Protein AF-B4IHZ5-F1 (afdb_monomer_lite)

Sequence (111 aa):
MGPPKRFKTAKGIMILEELARTHPDGRRDYIYYLAFGNARIKEYTSGLKYCRAFLDIESNDQVRSLEEYIKKEIDKEVAKGMVVAGGAALVLGGILGLGIAMARNKQKREK

Foldseek 3Di:
DDDDPLVVLVVVLVVLVVCCVPPVVCVLVSLVSNLVSCVVSLVLVSNLVSLVVNVVVDPDVVSVVSNVVSVVVVVVVVVVVVVVVVVVCCVVCVVVVVVVVVVVVVVVVVD

Radius of gyration: 24.89 Å; chains: 1; bounding box: 72×31×58 Å

Structure (mmCIF, N/CA/C/O backbone):
data_AF-B4IHZ5-F1
#
_entry.id   AF-B4IHZ5-F1
#
loop_
_atom_site.group_PDB
_atom_site.id
_atom_site.type_symbol
_atom_site.label_atom_id
_atom_site.label_alt_id
_atom_site.label_comp_id
_atom_site.label_asym_id
_atom_site.label_entity_id
_atom_site.label_seq_id
_atom_site.pdbx_PDB_ins_code
_atom_site.Cartn_x
_atom_site.Cartn_y
_atom_site.Cartn_z
_atom_site.occupancy
_atom_site.B_iso_or_equiv
_atom_site.auth_seq_id
_atom_site.auth_comp_id
_atom_site.auth_asym_id
_atom_site.auth_atom_id
_atom_site.pdbx_PDB_model_num
ATOM 1 N N . MET A 1 1 ? 23.512 7.636 16.530 1.00 47.59 1 MET A N 1
ATOM 2 C CA . MET A 1 1 ? 22.047 7.466 16.398 1.00 47.59 1 MET A CA 1
ATOM 3 C C . MET A 1 1 ? 21.713 7.397 14.911 1.00 47.59 1 MET A C 1
ATOM 5 O O . MET A 1 1 ? 21.824 8.406 14.231 1.00 47.59 1 MET A O 1
ATOM 9 N N . GLY A 1 2 ? 21.462 6.204 14.364 1.00 54.06 2 GLY A N 1
ATOM 10 C CA . GLY A 1 2 ? 21.147 6.054 12.936 1.00 54.06 2 GLY A CA 1
ATOM 11 C C . GLY A 1 2 ? 19.750 6.597 12.603 1.00 54.06 2 GLY A C 1
ATOM 12 O O . GLY A 1 2 ? 18.908 6.673 13.499 1.00 54.06 2 GLY A O 1
ATOM 13 N N . PRO A 1 3 ? 19.476 6.967 11.339 1.00 51.00 3 PRO A N 1
ATOM 14 C CA . PRO A 1 3 ? 18.170 7.489 10.955 1.00 51.00 3 PRO A CA 1
ATOM 15 C C . PRO A 1 3 ? 17.070 6.437 11.192 1.00 51.00 3 PRO A C 1
ATOM 17 O O . PRO A 1 3 ? 17.318 5.239 10.998 1.00 51.00 3 PRO A O 1
ATOM 20 N N . PRO A 1 4 ? 15.854 6.855 11.589 1.00 53.69 4 PRO A N 1
ATOM 21 C CA . PRO A 1 4 ? 14.754 5.938 11.867 1.00 53.69 4 PRO A CA 1
ATOM 22 C C . PRO A 1 4 ? 14.446 5.074 10.638 1.00 53.69 4 PRO A C 1
ATOM 24 O O . PRO A 1 4 ? 14.492 5.553 9.506 1.00 53.69 4 PRO A O 1
ATOM 27 N N . LYS A 1 5 ? 14.115 3.790 10.844 1.00 57.75 5 LYS A N 1
ATOM 28 C CA . LYS A 1 5 ? 13.928 2.799 9.760 1.00 57.75 5 LYS A CA 1
ATOM 29 C C . LYS A 1 5 ? 12.978 3.279 8.644 1.00 57.75 5 LYS A C 1
ATOM 31 O O . LYS A 1 5 ? 13.239 2.990 7.482 1.00 57.75 5 LYS A O 1
ATOM 36 N N . ARG A 1 6 ? 11.948 4.074 8.974 1.00 58.53 6 ARG A N 1
ATOM 37 C CA . ARG A 1 6 ? 11.010 4.683 8.004 1.00 58.53 6 ARG A CA 1
ATOM 38 C C . ARG A 1 6 ? 11.677 5.678 7.042 1.00 58.53 6 ARG A C 1
ATOM 40 O O . ARG A 1 6 ? 11.296 5.744 5.880 1.00 58.53 6 ARG A O 1
ATOM 47 N N . PHE A 1 7 ? 12.708 6.394 7.490 1.00 58.47 7 PHE A N 1
ATOM 48 C CA . PHE A 1 7 ? 13.408 7.410 6.697 1.00 58.47 7 PHE A CA 1
ATOM 49 C C . PHE A 1 7 ? 14.222 6.800 5.547 1.00 58.47 7 PHE A C 1
ATOM 51 O O . PHE A 1 7 ? 14.310 7.382 4.469 1.00 58.47 7 PHE A O 1
ATOM 58 N N . LYS A 1 8 ? 14.783 5.597 5.744 1.00 62.59 8 LYS A N 1
ATOM 59 C CA . LYS A 1 8 ? 15.481 4.862 4.674 1.00 62.59 8 LYS A CA 1
ATOM 60 C C . LYS A 1 8 ? 14.506 4.371 3.603 1.00 62.59 8 LYS A C 1
ATOM 62 O O . LYS A 1 8 ? 14.809 4.461 2.419 1.00 62.59 8 LYS A O 1
ATOM 67 N N . THR A 1 9 ? 13.330 3.894 4.011 1.00 69.12 9 THR A N 1
ATOM 68 C CA . THR A 1 9 ? 12.313 3.390 3.079 1.00 69.12 9 THR A CA 1
ATOM 69 C C . THR A 1 9 ? 11.675 4.514 2.264 1.00 69.12 9 THR A C 1
ATOM 71 O O . THR A 1 9 ? 11.513 4.351 1.062 1.00 69.12 9 THR A O 1
ATOM 74 N N . ALA A 1 10 ? 11.413 5.677 2.868 1.00 77.25 10 ALA A N 1
ATOM 75 C CA . ALA A 1 10 ? 10.886 6.841 2.151 1.00 77.25 10 ALA A CA 1
ATOM 76 C C . ALA A 1 10 ? 11.847 7.352 1.061 1.00 77.25 10 ALA A C 1
ATOM 78 O O . ALA A 1 10 ? 11.432 7.562 -0.075 1.00 77.25 10 ALA A O 1
ATOM 79 N N . LYS A 1 11 ? 13.149 7.468 1.368 1.00 82.19 11 LYS A N 1
ATOM 80 C CA . LYS A 1 11 ? 14.163 7.821 0.358 1.00 82.19 11 LYS A CA 1
ATOM 81 C C . LYS A 1 11 ? 14.239 6.798 -0.777 1.00 82.19 11 LYS A C 1
ATOM 83 O O . LYS A 1 11 ? 14.353 7.188 -1.932 1.00 82.19 11 LYS A O 1
ATOM 88 N N . GLY A 1 12 ? 14.149 5.506 -0.456 1.00 83.06 12 GLY A N 1
ATOM 89 C CA . GLY A 1 12 ? 14.119 4.444 -1.465 1.00 83.06 12 GLY A CA 1
ATOM 90 C C . GLY A 1 12 ? 12.915 4.550 -2.403 1.00 83.06 12 GLY A C 1
ATOM 91 O O . GLY A 1 12 ? 13.077 4.401 -3.608 1.00 83.06 12 GLY A O 1
ATOM 92 N N . ILE A 1 13 ? 11.731 4.873 -1.870 1.00 87.12 13 ILE A N 1
ATOM 93 C CA . ILE A 1 13 ? 10.519 5.099 -2.672 1.00 87.12 13 ILE A CA 1
ATOM 94 C C . ILE A 1 13 ? 10.718 6.280 -3.627 1.00 87.12 13 ILE A C 1
ATOM 96 O O . ILE A 1 13 ? 10.448 6.132 -4.812 1.00 87.12 13 ILE A O 1
ATOM 100 N N . MET A 1 14 ? 11.258 7.408 -3.155 1.00 87.88 14 MET A N 1
ATOM 101 C CA . MET A 1 14 ? 11.513 8.573 -4.018 1.00 87.88 14 MET A CA 1
ATOM 102 C C . MET A 1 14 ? 12.450 8.244 -5.188 1.00 87.88 14 MET A C 1
ATOM 104 O O . MET A 1 14 ? 12.159 8.601 -6.325 1.00 87.88 14 MET A O 1
ATOM 108 N N . ILE A 1 15 ? 13.545 7.527 -4.920 1.00 89.62 15 ILE A N 1
ATOM 109 C CA . ILE A 1 15 ? 14.500 7.114 -5.959 1.00 89.62 15 ILE A CA 1
ATOM 110 C C . ILE A 1 15 ? 13.825 6.170 -6.964 1.00 89.62 15 ILE A C 1
ATOM 112 O O . ILE A 1 15 ? 14.004 6.319 -8.168 1.00 89.62 15 ILE A O 1
ATOM 116 N N . LEU A 1 16 ? 13.016 5.217 -6.492 1.00 88.00 16 LEU A N 1
ATOM 117 C CA . LEU A 1 16 ? 12.280 4.305 -7.371 1.00 88.00 16 LEU A CA 1
ATOM 118 C C . LEU A 1 16 ? 11.251 5.034 -8.245 1.00 88.00 16 LEU A C 1
ATOM 120 O O . LEU A 1 16 ? 11.079 4.672 -9.406 1.00 88.00 16 LEU A O 1
ATOM 124 N N . GLU A 1 17 ? 10.584 6.066 -7.723 1.00 88.81 17 GLU A N 1
ATOM 125 C CA . GLU A 1 17 ? 9.666 6.891 -8.516 1.00 88.81 17 GLU A CA 1
ATOM 126 C C . GLU A 1 17 ? 10.390 7.682 -9.606 1.00 88.81 17 GLU A C 1
ATOM 128 O O . GLU A 1 17 ? 9.851 7.848 -10.701 1.00 88.81 17 GLU A O 1
ATOM 133 N N . GLU A 1 18 ? 11.602 8.160 -9.327 1.00 90.19 18 GLU A N 1
ATOM 134 C CA . GLU A 1 18 ? 12.450 8.823 -10.316 1.00 90.19 18 GLU A CA 1
ATOM 135 C C . GLU A 1 18 ? 12.925 7.839 -11.391 1.00 90.19 18 GLU A C 1
ATOM 137 O O . GLU A 1 18 ? 12.780 8.116 -12.585 1.00 90.19 18 GLU A O 1
ATOM 142 N N . LEU A 1 19 ? 13.400 6.656 -10.991 1.00 88.56 19 LEU A N 1
ATOM 143 C CA . LEU A 1 19 ? 13.804 5.588 -11.910 1.00 88.56 19 LEU A CA 1
ATOM 144 C C . LEU A 1 19 ? 12.644 5.145 -12.811 1.00 88.56 19 LEU A C 1
ATOM 146 O O . LEU A 1 19 ? 12.816 5.043 -14.022 1.00 88.56 19 LEU A O 1
ATOM 150 N N . ALA A 1 20 ? 11.435 4.996 -12.265 1.00 86.19 20 ALA A N 1
ATOM 151 C CA . ALA A 1 20 ? 10.234 4.653 -13.033 1.00 86.19 20 ALA A CA 1
ATOM 152 C C . ALA A 1 20 ? 9.832 5.688 -14.095 1.00 86.19 20 ALA A C 1
ATOM 154 O O . ALA A 1 20 ? 9.085 5.345 -15.016 1.00 86.19 20 ALA A O 1
ATOM 155 N N . ARG A 1 21 ? 10.295 6.940 -13.976 1.00 87.31 21 ARG A N 1
ATOM 156 C CA . ARG A 1 21 ? 10.074 8.004 -14.971 1.00 87.31 21 ARG A CA 1
ATOM 157 C C . ARG A 1 21 ? 11.217 8.118 -15.972 1.00 87.31 21 ARG A C 1
ATOM 159 O O . ARG A 1 21 ? 10.966 8.431 -17.129 1.00 87.31 21 ARG A O 1
ATOM 166 N N . THR A 1 22 ? 12.448 7.917 -15.514 1.00 90.19 22 THR A N 1
ATOM 167 C CA . THR A 1 22 ? 13.670 8.206 -16.281 1.00 90.19 22 THR A CA 1
ATOM 168 C C . THR A 1 22 ? 14.228 6.990 -17.018 1.00 90.19 22 THR A C 1
ATOM 170 O O . THR A 1 22 ? 14.886 7.163 -18.038 1.00 90.19 22 THR A O 1
ATOM 173 N N . HIS A 1 23 ? 13.938 5.774 -16.547 1.00 89.12 23 HIS A N 1
ATOM 174 C CA . HIS A 1 23 ? 14.484 4.522 -17.072 1.00 89.12 23 HIS A CA 1
ATOM 175 C C . HIS A 1 23 ? 13.337 3.546 -17.403 1.00 89.12 23 HIS A C 1
ATOM 177 O O . HIS A 1 23 ? 12.947 2.727 -16.570 1.00 89.12 23 HIS A O 1
ATOM 183 N N . PRO A 1 24 ? 12.737 3.625 -18.604 1.00 83.62 24 PRO A N 1
ATOM 184 C CA . PRO A 1 24 ? 11.556 2.829 -18.945 1.00 83.62 24 PRO A CA 1
ATOM 185 C C . PRO A 1 24 ? 11.825 1.316 -18.971 1.00 83.62 24 PRO A C 1
ATOM 187 O O . PRO A 1 24 ? 10.914 0.537 -18.693 1.00 83.62 24 PRO A O 1
ATOM 190 N N . ASP A 1 25 ? 13.066 0.903 -19.227 1.00 87.31 25 ASP A N 1
ATOM 191 C CA . ASP A 1 25 ? 13.453 -0.506 -19.384 1.00 87.31 25 ASP A CA 1
ATOM 192 C C . ASP A 1 25 ? 13.267 -1.320 -18.092 1.00 87.31 25 ASP A C 1
ATOM 194 O O . ASP A 1 25 ? 12.900 -2.491 -18.133 1.00 87.31 25 ASP A O 1
ATOM 198 N N . GLY A 1 26 ? 13.456 -0.686 -16.927 1.00 87.81 26 GLY A N 1
ATOM 199 C CA . GLY A 1 26 ? 13.263 -1.302 -15.607 1.00 87.81 26 GLY A CA 1
ATOM 200 C C . GLY A 1 26 ? 11.902 -1.006 -14.975 1.00 87.81 26 GLY A C 1
ATOM 201 O O . GLY A 1 26 ? 11.667 -1.347 -13.815 1.00 87.81 26 GLY A O 1
ATOM 202 N N . ARG A 1 27 ? 10.988 -0.353 -15.706 1.00 88.62 27 ARG A N 1
ATOM 203 C CA . ARG A 1 27 ? 9.743 0.198 -15.147 1.00 88.62 27 ARG A CA 1
ATOM 204 C C . ARG A 1 27 ? 8.891 -0.849 -14.440 1.00 88.62 27 ARG A C 1
ATOM 206 O O . ARG A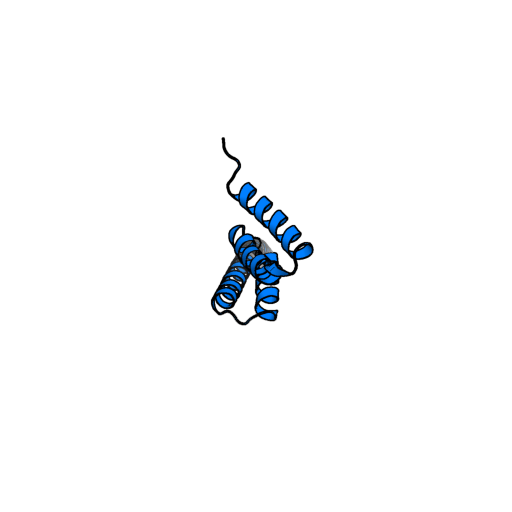 1 27 ? 8.328 -0.551 -13.387 1.00 88.62 27 ARG A O 1
ATOM 213 N N . ARG A 1 28 ? 8.820 -2.064 -14.987 1.00 93.19 28 ARG A N 1
ATOM 214 C CA . ARG A 1 28 ? 8.086 -3.183 -14.383 1.00 93.19 28 ARG A CA 1
ATOM 215 C C . ARG A 1 28 ? 8.621 -3.513 -12.983 1.00 93.19 28 ARG A C 1
ATOM 217 O O . ARG A 1 28 ? 7.843 -3.557 -12.031 1.00 93.19 28 ARG A O 1
ATOM 224 N N . ASP A 1 29 ? 9.936 -3.639 -12.838 1.00 92.62 29 ASP A N 1
ATOM 225 C CA . ASP A 1 29 ? 10.584 -3.940 -11.556 1.00 92.62 29 ASP A CA 1
ATOM 226 C C . ASP A 1 29 ? 10.459 -2.776 -10.570 1.00 92.62 29 ASP A C 1
ATOM 228 O O . ASP A 1 29 ? 10.185 -2.976 -9.386 1.00 92.62 29 ASP A O 1
ATOM 232 N N . TYR A 1 30 ? 10.588 -1.536 -11.046 1.00 93.75 30 TYR A N 1
ATOM 233 C CA . TYR A 1 30 ? 10.421 -0.363 -10.188 1.00 93.75 30 TYR A CA 1
ATOM 234 C C . TYR A 1 30 ? 9.002 -0.277 -9.623 1.00 93.75 30 TYR A C 1
ATOM 236 O O . TYR A 1 30 ? 8.839 -0.043 -8.427 1.00 93.75 30 TYR A O 1
ATOM 244 N N . ILE A 1 31 ? 7.975 -0.529 -10.443 1.00 93.19 31 ILE A N 1
ATOM 245 C CA . ILE A 1 31 ? 6.576 -0.556 -9.994 1.00 93.19 31 ILE A CA 1
ATOM 246 C C . ILE A 1 31 ? 6.358 -1.671 -8.960 1.00 93.19 31 ILE A C 1
ATOM 248 O O . ILE A 1 31 ? 5.702 -1.426 -7.945 1.00 93.19 31 ILE A O 1
ATOM 252 N N . TYR A 1 32 ? 6.947 -2.856 -9.158 1.00 94.50 32 TYR A N 1
ATOM 253 C CA . TYR A 1 32 ? 6.894 -3.944 -8.174 1.00 94.50 32 TYR A CA 1
ATOM 254 C C . TYR A 1 32 ? 7.447 -3.510 -6.808 1.00 94.50 32 TYR A C 1
ATOM 256 O O . TYR A 1 32 ? 6.788 -3.654 -5.772 1.00 94.50 32 TYR A O 1
ATOM 264 N N . TYR A 1 33 ? 8.640 -2.908 -6.794 1.00 94.00 33 TYR A 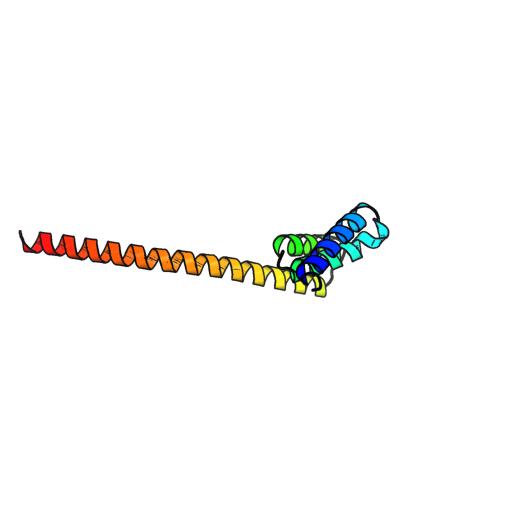N 1
ATOM 265 C CA . TYR A 1 33 ? 9.251 -2.433 -5.553 1.00 94.00 33 TYR A CA 1
ATOM 266 C C . TYR A 1 33 ? 8.522 -1.230 -4.947 1.00 94.00 33 TYR A C 1
ATOM 268 O O . TYR A 1 33 ? 8.493 -1.100 -3.722 1.00 94.00 33 TYR A O 1
ATOM 276 N N . LEU A 1 34 ? 7.887 -0.379 -5.758 1.00 94.69 34 LEU A N 1
ATOM 277 C CA . LEU A 1 34 ? 7.031 0.706 -5.274 1.00 94.69 34 LEU A CA 1
ATOM 278 C C . LEU A 1 34 ? 5.779 0.166 -4.580 1.00 94.69 34 LEU A C 1
ATOM 280 O O . LEU A 1 34 ? 5.452 0.641 -3.490 1.00 94.69 34 LEU A O 1
ATOM 284 N N . ALA A 1 35 ? 5.118 -0.849 -5.142 1.00 95.25 35 ALA A N 1
ATOM 285 C CA . ALA A 1 35 ? 3.994 -1.531 -4.499 1.00 95.25 35 ALA A CA 1
ATOM 286 C C . ALA A 1 35 ? 4.392 -2.095 -3.127 1.00 95.25 35 ALA A C 1
ATOM 288 O O . ALA A 1 35 ? 3.775 -1.766 -2.109 1.00 95.25 35 ALA A O 1
ATOM 289 N N . PHE A 1 36 ? 5.475 -2.874 -3.078 1.00 94.06 36 PHE A N 1
ATOM 290 C CA . PHE A 1 36 ? 5.952 -3.483 -1.837 1.00 94.06 36 PHE A CA 1
ATOM 291 C C . PHE A 1 36 ? 6.444 -2.445 -0.813 1.00 94.06 36 PHE A C 1
ATOM 293 O O . PHE A 1 36 ? 6.134 -2.525 0.380 1.00 94.06 36 PHE A O 1
ATOM 300 N N . GLY A 1 37 ? 7.195 -1.440 -1.269 1.00 92.50 37 GLY A N 1
ATOM 301 C CA . GLY A 1 37 ? 7.763 -0.383 -0.435 1.00 92.50 37 GLY A CA 1
ATOM 302 C C . GLY A 1 37 ? 6.692 0.465 0.248 1.00 92.50 37 GLY A C 1
ATOM 303 O O . GLY A 1 37 ? 6.764 0.669 1.462 1.00 92.50 37 GLY A O 1
ATOM 304 N N . ASN A 1 38 ? 5.673 0.893 -0.505 1.00 93.50 38 ASN A N 1
ATOM 305 C CA . ASN A 1 38 ? 4.545 1.658 0.028 1.00 93.50 38 ASN A CA 1
ATOM 306 C C . ASN A 1 38 ? 3.720 0.828 1.024 1.00 93.50 38 ASN A C 1
ATOM 308 O O . ASN A 1 38 ? 3.433 1.300 2.127 1.00 93.50 38 ASN A O 1
ATOM 312 N N . ALA A 1 39 ? 3.435 -0.442 0.707 1.00 93.12 39 ALA A N 1
ATOM 313 C CA . ALA A 1 39 ? 2.742 -1.346 1.627 1.00 93.12 39 ALA A CA 1
ATOM 314 C C . ALA A 1 39 ? 3.496 -1.509 2.960 1.00 93.12 39 ALA A C 1
ATOM 316 O O . ALA A 1 39 ? 2.895 -1.475 4.035 1.00 93.12 39 ALA A O 1
ATOM 317 N N . ARG A 1 40 ? 4.831 -1.608 2.919 1.00 91.50 40 ARG A N 1
ATOM 318 C CA . ARG A 1 40 ? 5.674 -1.774 4.114 1.00 91.50 40 ARG A CA 1
ATOM 319 C C . ARG A 1 40 ? 5.660 -0.567 5.056 1.00 91.50 40 ARG A C 1
ATOM 321 O O . ARG A 1 40 ? 5.814 -0.748 6.265 1.00 91.50 40 ARG A O 1
ATOM 328 N N . ILE A 1 41 ? 5.505 0.651 4.537 1.00 91.75 41 ILE A N 1
ATOM 329 C CA . ILE A 1 41 ? 5.414 1.866 5.369 1.00 91.75 41 ILE A CA 1
ATOM 330 C C . ILE A 1 41 ? 3.981 2.227 5.772 1.00 91.75 41 ILE A C 1
ATOM 332 O O . ILE A 1 41 ? 3.814 3.175 6.548 1.00 91.75 41 ILE A O 1
ATOM 336 N N . LYS A 1 42 ? 3.008 1.406 5.346 1.00 92.62 42 LYS A N 1
ATOM 337 C CA . LYS A 1 42 ? 1.557 1.574 5.505 1.00 92.62 42 LYS A CA 1
ATOM 338 C C . LYS A 1 42 ? 0.947 2.692 4.657 1.00 92.62 42 LYS A C 1
ATOM 340 O O . LYS A 1 42 ? -0.151 3.147 4.939 1.00 92.62 42 LYS A O 1
ATOM 345 N N . GLU A 1 43 ? 1.624 3.089 3.583 1.00 93.62 43 GLU A N 1
ATOM 346 C CA . GLU A 1 43 ? 1.051 3.960 2.550 1.00 93.62 43 GLU A CA 1
ATOM 347 C C . GLU A 1 43 ? 0.191 3.115 1.599 1.00 93.62 43 GLU A C 1
ATOM 349 O O . GLU A 1 43 ? 0.511 2.896 0.428 1.00 93.62 43 GLU A O 1
ATOM 354 N N . TYR A 1 44 ? -0.889 2.553 2.144 1.00 95.00 44 TYR A N 1
ATOM 355 C CA . TYR A 1 44 ? -1.693 1.522 1.491 1.00 95.00 44 TYR A CA 1
ATOM 356 C C . TYR A 1 44 ? -2.380 2.011 0.212 1.00 95.00 44 TYR A C 1
ATOM 358 O O . TYR A 1 44 ? -2.427 1.271 -0.767 1.00 95.00 44 TYR A O 1
ATOM 366 N N . THR A 1 45 ? -2.825 3.268 0.163 1.00 94.19 45 THR A N 1
ATOM 367 C CA . THR A 1 45 ? -3.425 3.869 -1.040 1.00 94.19 45 THR A CA 1
ATOM 368 C C . THR A 1 45 ? -2.449 3.872 -2.220 1.00 94.19 45 THR A C 1
ATOM 370 O O . THR A 1 45 ? -2.792 3.435 -3.321 1.00 94.19 45 THR A O 1
ATOM 373 N N . SER A 1 46 ? -1.208 4.306 -1.985 1.00 94.44 46 SER A N 1
ATOM 374 C CA . SER A 1 46 ? -0.146 4.300 -2.996 1.00 94.44 46 SER A CA 1
ATOM 375 C C . SER A 1 46 ? 0.268 2.875 -3.358 1.00 94.44 46 SER A C 1
ATOM 377 O O . SER A 1 46 ? 0.398 2.553 -4.538 1.00 94.44 46 SER A O 1
ATOM 379 N N . GLY A 1 47 ? 0.406 1.991 -2.364 1.00 96.25 47 GLY A N 1
ATOM 380 C CA . GLY A 1 47 ? 0.710 0.576 -2.589 1.00 96.25 47 GLY A CA 1
ATOM 381 C C . GLY A 1 47 ? -0.323 -0.112 -3.486 1.00 96.25 47 GLY A C 1
ATOM 382 O O . GLY A 1 47 ? 0.053 -0.791 -4.440 1.00 96.25 47 GLY A O 1
ATOM 383 N N . LEU A 1 48 ? -1.616 0.129 -3.245 1.00 97.44 48 LEU A N 1
ATOM 384 C CA . LEU A 1 48 ? -2.715 -0.411 -4.048 1.00 97.44 48 LEU A CA 1
ATOM 385 C C . LEU A 1 48 ? -2.667 0.091 -5.495 1.00 97.44 48 LEU A C 1
ATOM 387 O O . LEU A 1 48 ? -2.835 -0.695 -6.428 1.00 97.44 48 LEU A O 1
ATOM 391 N N . LYS A 1 49 ? -2.399 1.389 -5.689 1.00 97.25 49 LYS A N 1
ATOM 392 C CA . LYS A 1 49 ? -2.226 1.985 -7.020 1.00 97.25 49 LYS A CA 1
ATOM 393 C C . LYS A 1 49 ? -1.110 1.286 -7.800 1.00 97.25 49 LYS A C 1
ATOM 395 O O . LYS A 1 49 ? -1.318 0.927 -8.956 1.00 97.25 49 LYS A O 1
ATOM 400 N N . TYR A 1 50 ? 0.047 1.073 -7.175 1.00 97.12 50 TYR A N 1
ATOM 401 C CA . TYR A 1 50 ? 1.175 0.403 -7.822 1.00 97.12 50 TYR A CA 1
ATOM 402 C C . TYR A 1 50 ? 0.918 -1.091 -8.067 1.00 97.12 50 TYR A C 1
ATOM 404 O O . TYR A 1 50 ? 1.317 -1.591 -9.113 1.00 97.12 50 TYR A O 1
ATOM 412 N N . CYS A 1 51 ? 0.201 -1.790 -7.177 1.00 97.44 51 CYS A N 1
ATOM 413 C CA . CYS A 1 51 ? -0.196 -3.185 -7.416 1.00 97.44 51 CYS A CA 1
ATOM 414 C C . CYS A 1 51 ? -1.061 -3.311 -8.674 1.00 97.44 51 CYS A C 1
ATOM 416 O O . CYS A 1 51 ? -0.795 -4.160 -9.515 1.00 97.44 51 CYS A O 1
ATOM 418 N N . ARG A 1 52 ? -2.063 -2.438 -8.833 1.00 97.19 52 ARG A N 1
ATOM 419 C CA . ARG A 1 52 ? -2.922 -2.431 -10.027 1.00 97.19 52 ARG A CA 1
ATOM 420 C C . ARG A 1 52 ? -2.137 -2.095 -11.288 1.00 97.19 52 ARG A C 1
ATOM 422 O O . ARG A 1 52 ? -2.205 -2.846 -12.246 1.00 97.19 52 ARG A O 1
ATOM 429 N N . ALA A 1 53 ? -1.311 -1.049 -11.232 1.00 95.75 53 ALA A N 1
ATOM 430 C CA . ALA A 1 53 ? -0.455 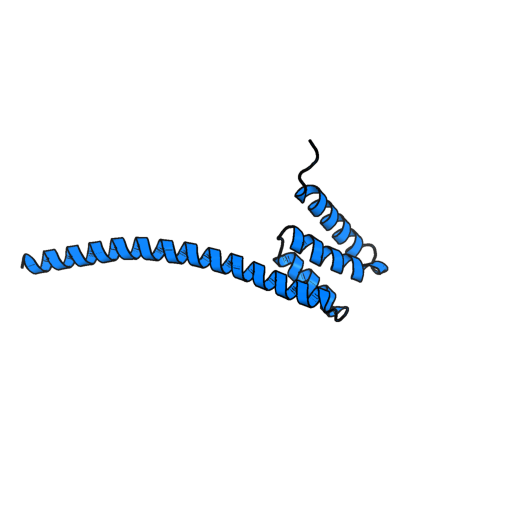-0.675 -12.355 1.00 95.75 53 ALA A CA 1
ATOM 431 C C . ALA A 1 53 ? 0.502 -1.805 -12.774 1.00 95.75 53 ALA A C 1
ATOM 433 O O . ALA A 1 53 ? 0.810 -1.937 -13.952 1.00 95.75 53 ALA A O 1
ATOM 434 N N . PHE A 1 54 ? 0.980 -2.620 -11.829 1.00 96.75 54 PHE A N 1
ATOM 435 C CA . PHE A 1 54 ? 1.779 -3.802 -12.141 1.00 96.75 54 PHE A CA 1
ATOM 436 C C . PHE A 1 54 ? 0.945 -4.910 -12.789 1.00 96.75 54 PHE A C 1
ATOM 438 O O . PHE A 1 54 ? 1.378 -5.504 -13.771 1.00 96.75 54 PHE A O 1
ATOM 445 N N . LEU A 1 55 ? -0.249 -5.182 -12.253 1.00 96.50 55 LEU A N 1
ATOM 446 C CA . LEU A 1 55 ? -1.149 -6.214 -12.773 1.00 96.50 55 LEU A CA 1
ATOM 447 C C . LEU A 1 55 ? -1.688 -5.887 -14.174 1.00 96.50 55 LEU A C 1
ATOM 449 O O . LEU A 1 55 ? -2.001 -6.807 -14.925 1.00 96.50 55 LEU A O 1
ATOM 453 N N . ASP A 1 56 ? -1.738 -4.603 -14.539 1.00 95.44 56 ASP A N 1
ATOM 454 C CA . ASP A 1 56 ? -2.021 -4.148 -15.905 1.00 95.44 56 ASP A CA 1
ATOM 455 C C . ASP A 1 56 ? -0.874 -4.480 -16.885 1.00 95.44 56 ASP A C 1
ATOM 457 O O . ASP A 1 56 ? -1.097 -4.554 -18.093 1.00 95.44 56 ASP A O 1
ATOM 461 N N . ILE A 1 57 ? 0.354 -4.677 -16.383 1.00 93.19 57 ILE A N 1
ATOM 462 C CA . ILE A 1 57 ? 1.536 -5.055 -17.177 1.00 93.19 57 ILE A CA 1
ATOM 463 C C . ILE A 1 57 ? 1.649 -6.578 -17.279 1.00 93.19 57 ILE A C 1
ATOM 465 O O . ILE A 1 57 ? 1.833 -7.109 -18.373 1.00 93.19 57 ILE A O 1
ATOM 469 N N . GLU A 1 58 ? 1.569 -7.287 -16.150 1.00 94.00 58 GLU A N 1
ATOM 470 C CA . GLU A 1 58 ? 1.606 -8.748 -16.124 1.00 94.00 58 GLU A CA 1
ATOM 471 C C . GLU A 1 58 ? 0.730 -9.351 -15.023 1.00 94.00 58 GLU A C 1
ATOM 473 O O . GLU A 1 58 ? 0.644 -8.846 -13.903 1.00 94.00 58 GLU A O 1
ATOM 478 N N . SER A 1 59 ? 0.131 -10.508 -15.313 1.00 95.38 59 SER A N 1
ATOM 479 C CA . SER A 1 59 ? -0.551 -11.284 -14.279 1.00 95.38 59 SER A CA 1
ATOM 480 C C . SER A 1 59 ? 0.476 -11.927 -13.353 1.00 95.38 59 SER A C 1
ATOM 482 O O . SER A 1 59 ? 1.325 -12.699 -13.793 1.00 95.38 59 SER A O 1
ATOM 484 N N . ASN A 1 60 ? 0.371 -11.636 -12.058 1.00 96.81 60 ASN A N 1
ATOM 485 C CA . ASN A 1 60 ? 1.283 -12.152 -11.049 1.00 96.81 60 ASN A CA 1
ATOM 486 C C . ASN A 1 60 ? 0.535 -12.421 -9.736 1.00 96.81 60 ASN A C 1
ATOM 488 O O . ASN A 1 60 ? -0.016 -11.507 -9.116 1.00 96.81 60 ASN A O 1
ATOM 492 N N . ASP A 1 61 ? 0.536 -13.677 -9.291 1.00 96.75 61 ASP A N 1
ATOM 493 C CA . ASP A 1 61 ? -0.207 -14.102 -8.099 1.00 96.75 61 ASP A CA 1
ATOM 494 C C . ASP A 1 61 ? 0.350 -13.512 -6.798 1.00 96.75 61 ASP A C 1
ATOM 496 O O . ASP A 1 61 ? -0.403 -13.268 -5.852 1.00 96.75 61 ASP A O 1
ATOM 500 N N . GLN A 1 62 ? 1.652 -13.214 -6.745 1.00 94.19 62 GLN A N 1
ATOM 501 C CA . GLN A 1 62 ? 2.264 -12.565 -5.584 1.00 94.19 62 GLN A CA 1
ATOM 502 C C . GLN A 1 62 ? 1.766 -11.126 -5.448 1.00 94.19 62 GLN A C 1
ATOM 504 O O . GLN A 1 62 ? 1.412 -10.691 -4.352 1.00 94.19 62 GLN A O 1
ATOM 509 N N . VAL A 1 63 ? 1.677 -10.398 -6.564 1.00 96.69 63 VAL A N 1
ATOM 510 C CA . VAL A 1 63 ? 1.158 -9.024 -6.567 1.00 96.69 63 VAL A CA 1
ATOM 511 C C . VAL A 1 63 ? -0.345 -9.000 -6.307 1.00 96.69 63 VAL A C 1
ATOM 513 O O . VAL A 1 63 ? -0.814 -8.132 -5.576 1.00 96.69 63 VAL A O 1
ATOM 516 N N . ARG A 1 64 ? -1.098 -9.987 -6.804 1.00 98.00 64 ARG A N 1
ATOM 517 C CA . ARG A 1 64 ? -2.519 -10.159 -6.460 1.00 98.00 64 ARG A CA 1
ATOM 518 C C . ARG A 1 64 ? -2.711 -10.395 -4.959 1.00 98.00 64 ARG A C 1
ATOM 520 O O . ARG A 1 64 ? -3.519 -9.722 -4.327 1.00 98.00 64 ARG A O 1
ATOM 527 N N . SER A 1 65 ? -1.900 -11.273 -4.373 1.00 97.88 65 SER A N 1
ATOM 528 C CA . SER A 1 65 ? -1.908 -11.538 -2.928 1.00 97.88 65 SER A CA 1
ATOM 529 C C . SER A 1 65 ? -1.554 -10.286 -2.115 1.00 97.88 65 SER A C 1
ATOM 531 O O . SER A 1 65 ? -2.155 -10.024 -1.071 1.00 97.88 65 SER A O 1
ATOM 533 N N . LEU A 1 66 ? -0.605 -9.477 -2.601 1.00 97.44 66 LEU A N 1
ATOM 534 C CA . LEU A 1 66 ? -0.265 -8.188 -2.000 1.00 97.44 66 LEU A CA 1
ATOM 535 C C . LEU A 1 66 ? -1.424 -7.185 -2.111 1.00 97.44 66 LEU A C 1
ATOM 537 O O . LEU A 1 66 ? -1.734 -6.512 -1.130 1.00 97.44 66 LEU A O 1
ATOM 541 N N . GLU A 1 67 ? -2.093 -7.109 -3.264 1.00 98.06 67 GLU A N 1
ATOM 542 C CA . GLU A 1 67 ? -3.271 -6.261 -3.472 1.00 98.06 67 GLU A CA 1
ATOM 543 C C . GLU A 1 67 ? -4.384 -6.604 -2.466 1.00 98.06 67 GLU A C 1
ATOM 545 O O . GLU A 1 67 ? -4.954 -5.715 -1.829 1.00 98.06 67 GLU A O 1
ATOM 550 N N . GLU A 1 68 ? -4.666 -7.895 -2.274 1.00 97.94 68 GLU A N 1
ATOM 551 C CA . GLU A 1 68 ? -5.646 -8.385 -1.299 1.00 97.94 68 GLU A CA 1
ATOM 552 C C . GLU A 1 68 ? -5.251 -8.076 0.145 1.00 97.94 68 GLU A C 1
ATOM 554 O O . GLU A 1 68 ? -6.096 -7.669 0.947 1.00 97.94 68 GLU A O 1
ATOM 559 N N . TYR A 1 69 ? -3.973 -8.248 0.490 1.00 97.62 69 TYR A N 1
ATOM 560 C CA . TYR A 1 69 ? -3.457 -7.880 1.806 1.00 97.62 69 TYR A CA 1
ATOM 561 C C . TYR A 1 69 ? -3.663 -6.385 2.082 1.00 97.62 69 TYR A C 1
ATOM 563 O O . TYR A 1 69 ? -4.185 -6.019 3.136 1.00 97.62 69 TYR A O 1
ATOM 571 N N . ILE A 1 70 ? -3.311 -5.525 1.121 1.00 97.44 70 ILE A N 1
ATOM 572 C CA . ILE A 1 70 ? -3.465 -4.072 1.245 1.00 97.44 70 ILE A CA 1
ATOM 573 C C . ILE A 1 70 ? -4.942 -3.695 1.424 1.00 97.44 70 ILE A C 1
ATOM 575 O O . ILE A 1 70 ? -5.256 -2.910 2.317 1.00 97.44 70 ILE A O 1
ATOM 579 N N . LYS A 1 71 ? -5.857 -4.279 0.636 1.00 97.38 71 LYS A N 1
ATOM 580 C CA . LYS A 1 71 ? -7.310 -4.055 0.781 1.00 97.38 71 LYS A CA 1
ATOM 581 C C . LYS A 1 71 ? -7.794 -4.398 2.193 1.00 97.38 71 LYS A C 1
ATOM 583 O O . LYS A 1 71 ? -8.434 -3.571 2.834 1.00 97.38 71 LYS A O 1
ATOM 588 N N . LYS A 1 72 ? -7.397 -5.562 2.719 1.00 97.06 72 LYS A N 1
ATOM 589 C CA . LYS A 1 72 ? -7.746 -5.988 4.086 1.00 97.06 72 LYS A CA 1
ATOM 590 C C . LYS A 1 72 ? -7.222 -5.028 5.155 1.00 97.06 72 LYS A C 1
ATOM 592 O O . LYS A 1 72 ? -7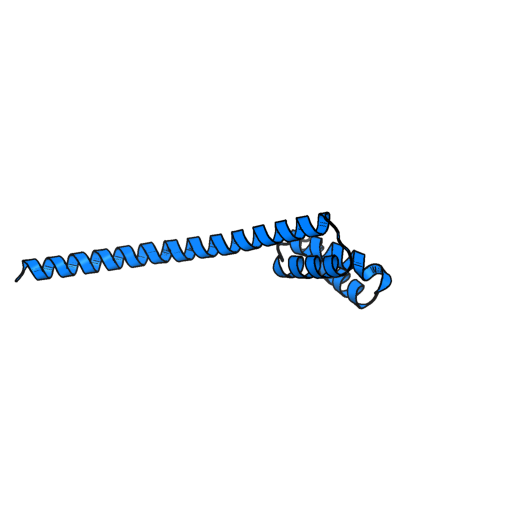.880 -4.840 6.174 1.00 97.06 72 LYS A O 1
ATOM 597 N N . GLU A 1 73 ? -6.039 -4.448 4.972 1.00 95.69 73 GLU A N 1
ATOM 598 C CA . GLU A 1 73 ? -5.494 -3.471 5.921 1.00 95.69 73 GLU A CA 1
ATOM 599 C C . GLU A 1 73 ? -6.248 -2.136 5.881 1.00 95.69 73 GLU A C 1
ATOM 601 O O . GLU A 1 73 ? -6.561 -1.596 6.942 1.00 95.69 73 GLU A O 1
ATOM 606 N N . ILE A 1 74 ? -6.616 -1.652 4.689 1.00 94.56 74 ILE A N 1
ATOM 607 C CA . ILE A 1 74 ? -7.469 -0.463 4.531 1.00 94.56 74 ILE A CA 1
ATOM 608 C C . ILE A 1 74 ? -8.818 -0.681 5.231 1.00 94.56 74 ILE A C 1
ATOM 610 O O . ILE A 1 74 ? -9.233 0.151 6.037 1.00 94.56 74 ILE A O 1
ATOM 614 N N . ASP A 1 75 ? -9.465 -1.827 5.003 1.00 93.62 75 ASP A N 1
ATOM 615 C CA . ASP A 1 75 ? -10.759 -2.153 5.618 1.00 93.62 75 ASP A CA 1
ATOM 616 C C . ASP A 1 75 ? -10.681 -2.174 7.152 1.00 93.62 75 ASP A C 1
ATOM 618 O O . ASP A 1 75 ? -11.586 -1.692 7.837 1.00 93.62 75 ASP A O 1
ATOM 622 N N . LYS A 1 76 ? -9.576 -2.675 7.721 1.00 92.38 76 LYS A N 1
ATOM 623 C CA . LYS A 1 76 ? -9.344 -2.644 9.175 1.00 92.38 76 LYS A CA 1
ATOM 624 C C . LYS A 1 76 ? -9.218 -1.221 9.713 1.00 92.38 76 LYS A C 1
ATOM 626 O O . LYS A 1 76 ? -9.682 -0.960 10.823 1.00 92.38 76 LYS A O 1
ATOM 631 N N . GLU A 1 77 ? -8.559 -0.318 8.991 1.00 87.19 77 GLU A N 1
ATOM 632 C CA . GLU A 1 77 ? -8.440 1.086 9.404 1.00 87.19 77 GLU A CA 1
ATOM 633 C C . GLU A 1 77 ? -9.793 1.803 9.345 1.00 87.19 77 GLU A C 1
ATOM 635 O O . GLU A 1 77 ? -10.166 2.482 10.306 1.00 87.19 77 GLU A O 1
ATOM 640 N N . VAL A 1 78 ? -10.581 1.559 8.294 1.00 86.38 78 VAL A N 1
ATOM 641 C CA . VAL A 1 78 ? -11.955 2.072 8.166 1.00 86.38 78 VAL A CA 1
ATOM 642 C C . VAL A 1 78 ? -12.847 1.547 9.294 1.00 86.38 78 VAL A C 1
ATOM 644 O O . VAL A 1 78 ? -13.535 2.325 9.958 1.00 86.38 78 VAL A O 1
ATOM 647 N N . ALA A 1 79 ? -12.798 0.242 9.570 1.00 85.69 79 ALA A N 1
ATOM 648 C CA . ALA A 1 79 ? -13.579 -0.375 10.638 1.00 85.69 79 ALA A CA 1
ATOM 649 C C . ALA A 1 79 ? -13.244 0.219 12.016 1.00 85.69 79 ALA A C 1
ATOM 651 O O . ALA A 1 79 ? -14.148 0.518 12.796 1.00 85.69 79 ALA A O 1
ATOM 652 N N . LYS A 1 80 ? -11.959 0.459 12.310 1.00 83.50 80 LYS A N 1
ATOM 653 C CA . LYS A 1 80 ? -11.538 1.125 13.555 1.00 83.50 80 LYS A CA 1
ATOM 654 C C . LYS A 1 80 ? -12.117 2.534 13.674 1.00 83.50 80 LYS A C 1
ATOM 656 O O . LYS A 1 80 ? -12.602 2.887 14.746 1.00 83.50 80 LYS A O 1
ATOM 661 N N . GLY A 1 81 ? -12.107 3.316 12.593 1.00 76.00 81 GLY A N 1
ATOM 662 C CA . GLY A 1 81 ? -12.721 4.647 12.573 1.00 76.00 81 GLY A CA 1
ATOM 663 C C . GLY A 1 81 ? -14.226 4.605 12.861 1.00 76.00 81 GLY A C 1
ATOM 664 O O . GLY A 1 81 ? -14.728 5.395 13.661 1.00 76.00 81 GLY A O 1
ATOM 665 N N . MET A 1 82 ? -14.928 3.628 12.281 1.00 76.88 82 MET A N 1
ATOM 666 C CA . MET A 1 82 ? -16.366 3.437 12.486 1.00 76.88 82 MET A CA 1
ATOM 667 C C . MET A 1 82 ? -16.712 3.041 13.928 1.00 76.88 82 MET A C 1
ATOM 669 O O . MET A 1 82 ? -17.652 3.583 14.504 1.00 76.88 82 MET A O 1
ATOM 673 N N . VAL A 1 83 ? -15.944 2.132 14.541 1.00 77.69 83 VAL A N 1
ATOM 674 C CA . VAL A 1 83 ? -16.155 1.707 15.938 1.00 77.69 83 VAL A CA 1
ATOM 675 C C . VAL A 1 83 ? -16.001 2.882 16.905 1.00 77.69 83 VAL A C 1
ATOM 677 O O . VAL A 1 83 ? -16.814 3.042 17.815 1.00 77.69 83 VAL A O 1
ATOM 680 N N . VAL A 1 84 ? -14.992 3.731 16.694 1.00 70.31 84 VAL A N 1
ATOM 681 C CA . VAL A 1 84 ? -14.758 4.909 17.541 1.00 70.31 84 VAL A CA 1
ATOM 682 C C . VAL A 1 84 ? -15.905 5.917 17.414 1.00 70.31 84 VAL A C 1
ATOM 684 O O . VAL A 1 84 ? -16.415 6.394 18.428 1.00 70.31 84 VAL A O 1
ATOM 687 N N . ALA A 1 85 ? -16.360 6.200 16.190 1.00 70.19 85 ALA A N 1
ATOM 688 C CA . ALA A 1 85 ? -17.472 7.121 15.958 1.00 70.19 85 ALA A CA 1
ATOM 689 C C . ALA A 1 85 ? -18.808 6.579 16.506 1.00 70.19 85 ALA A C 1
ATOM 691 O O . ALA A 1 85 ? -19.548 7.305 17.174 1.00 70.19 85 ALA A O 1
ATOM 692 N N . GLY A 1 86 ? -19.097 5.293 16.280 1.00 66.31 86 GLY A N 1
ATOM 693 C CA . GLY A 1 86 ? -20.317 4.637 16.754 1.00 66.31 86 GLY A CA 1
ATOM 694 C C . GLY A 1 86 ? -20.398 4.547 18.280 1.00 66.31 86 GLY A C 1
ATOM 695 O O . GLY A 1 86 ? -21.448 4.824 18.858 1.00 66.31 86 GLY A O 1
ATOM 696 N N . GLY A 1 87 ? -19.285 4.234 18.951 1.00 63.94 87 GLY A N 1
ATOM 697 C CA . GLY A 1 87 ? -19.222 4.178 20.414 1.00 63.94 87 GLY A CA 1
ATOM 698 C C . GLY A 1 87 ? -19.457 5.539 21.078 1.00 63.94 87 GLY A C 1
ATOM 699 O O . GLY A 1 87 ? -20.228 5.637 22.031 1.00 63.94 87 GLY A O 1
ATOM 700 N N . ALA A 1 88 ? -18.856 6.608 20.545 1.00 67.06 88 ALA A N 1
ATOM 701 C CA . ALA A 1 88 ? -19.046 7.961 21.069 1.00 67.06 88 ALA A CA 1
ATOM 702 C C . ALA A 1 88 ? -20.494 8.461 20.897 1.00 67.06 88 ALA A C 1
ATOM 704 O O . ALA A 1 88 ? -21.070 9.034 21.825 1.00 67.06 88 ALA A O 1
ATOM 705 N N . ALA A 1 89 ? -21.109 8.198 19.739 1.00 65.94 89 ALA A N 1
ATOM 706 C CA . ALA A 1 89 ? -22.491 8.586 19.465 1.00 65.94 89 ALA A CA 1
ATOM 707 C C . ALA A 1 89 ? -23.500 7.879 20.390 1.00 65.94 89 ALA A C 1
ATOM 709 O O . ALA A 1 89 ? -24.435 8.518 20.875 1.00 65.94 89 ALA A O 1
ATOM 710 N N . LEU A 1 90 ? -23.299 6.589 20.688 1.00 68.50 90 LEU A N 1
ATOM 711 C CA . LEU A 1 90 ? -24.172 5.828 21.590 1.00 68.50 90 LEU A CA 1
ATOM 712 C C . LEU A 1 90 ? -24.124 6.334 23.038 1.00 68.50 90 LEU A C 1
ATOM 714 O O . LEU A 1 90 ? -25.166 6.418 23.684 1.00 68.50 90 LEU A O 1
ATOM 718 N N . VAL A 1 91 ? -22.950 6.714 23.548 1.00 69.06 91 VAL A N 1
ATOM 719 C CA . VAL A 1 91 ? -22.820 7.257 24.913 1.00 69.06 91 VAL A CA 1
ATOM 720 C C . VAL A 1 91 ? -23.516 8.615 25.032 1.00 69.06 91 VAL A C 1
ATOM 722 O O . VAL A 1 91 ? -24.294 8.833 25.961 1.00 69.06 91 VAL A O 1
ATOM 725 N N . LEU A 1 92 ? -23.297 9.514 24.068 1.00 67.00 92 LEU A N 1
ATOM 726 C CA . LEU A 1 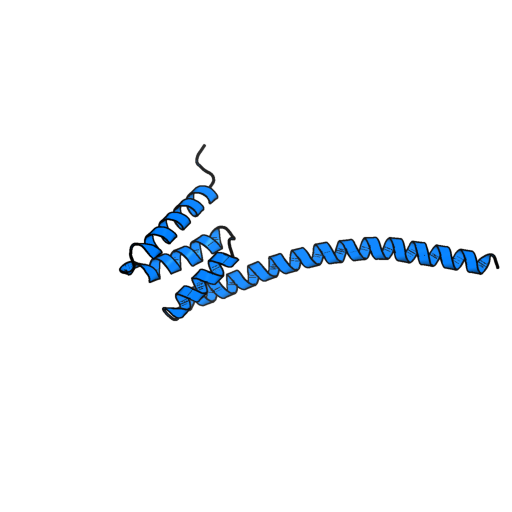92 ? -23.931 10.836 24.066 1.00 67.00 92 LEU A CA 1
ATOM 727 C C . LEU A 1 92 ? -25.452 10.740 23.867 1.00 67.00 92 LEU A C 1
ATOM 729 O O . LEU A 1 92 ? -26.213 11.378 24.596 1.00 67.00 92 LEU A O 1
ATOM 733 N N . GLY A 1 93 ? -25.907 9.902 22.931 1.00 70.31 93 GLY A N 1
ATOM 734 C CA . GLY A 1 93 ? -27.329 9.659 22.686 1.00 70.31 93 GLY A CA 1
ATOM 735 C C . GLY A 1 93 ? -28.033 8.969 23.857 1.00 70.31 93 GLY A C 1
ATOM 736 O O . GLY A 1 93 ? -29.164 9.323 24.181 1.00 70.31 93 GLY A O 1
ATOM 737 N N . GLY A 1 94 ? -27.360 8.037 24.539 1.00 72.62 94 GLY A N 1
ATOM 738 C CA . GLY A 1 94 ? -27.887 7.343 25.714 1.00 72.62 94 GLY A CA 1
ATOM 739 C C . GLY A 1 94 ? -28.080 8.266 26.917 1.00 72.62 94 GLY A C 1
ATOM 740 O O . GLY A 1 94 ? -29.148 8.259 27.525 1.00 72.62 94 GLY A O 1
ATOM 741 N N . ILE A 1 95 ? -27.096 9.114 27.234 1.00 71.38 95 ILE A N 1
ATOM 742 C CA . ILE A 1 95 ? -27.190 10.058 28.362 1.00 71.38 95 ILE A CA 1
ATOM 743 C C 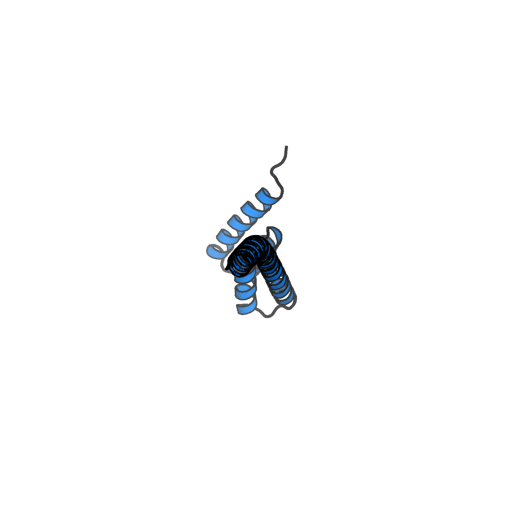. ILE A 1 95 ? -28.282 11.107 28.107 1.00 71.38 95 ILE A C 1
ATOM 745 O O . ILE A 1 95 ? -29.121 11.348 28.978 1.00 71.38 95 ILE A O 1
ATOM 749 N N . LEU A 1 96 ? -28.323 11.694 26.906 1.00 71.00 96 LEU A N 1
ATOM 750 C CA . LEU A 1 96 ? -29.356 12.668 26.541 1.00 71.00 96 LEU A CA 1
ATOM 751 C C . LEU A 1 96 ? -30.747 12.022 26.466 1.00 71.00 96 LEU A C 1
ATOM 753 O O . LEU A 1 96 ? -31.712 12.580 26.987 1.00 71.00 96 LEU A O 1
ATOM 757 N N . GLY A 1 97 ? -30.859 10.831 25.876 1.00 73.88 97 GLY A N 1
ATOM 758 C CA . GLY A 1 97 ? -32.120 10.099 25.752 1.00 73.88 97 GLY A CA 1
ATOM 759 C C . GLY A 1 97 ? -32.714 9.707 27.105 1.00 73.88 97 GLY A C 1
ATOM 760 O O . GLY A 1 97 ? -33.903 9.927 27.339 1.00 73.88 97 GLY A O 1
ATOM 761 N N . LEU A 1 98 ? -31.889 9.201 28.028 1.00 75.25 98 LEU A N 1
ATOM 762 C CA . LEU A 1 98 ? -32.312 8.872 29.392 1.00 75.25 98 LEU A CA 1
ATOM 763 C C . LEU A 1 98 ? -32.672 10.129 30.196 1.00 75.25 98 LEU A C 1
ATOM 765 O O . LEU A 1 98 ? -33.686 10.133 30.894 1.00 75.25 98 LEU A O 1
ATOM 769 N N . GLY A 1 99 ? -31.902 11.213 30.061 1.00 75.00 99 GLY A N 1
ATOM 770 C CA . GLY A 1 99 ? -32.201 12.495 30.706 1.00 75.00 99 GLY A CA 1
ATOM 771 C C . GLY A 1 99 ? -33.538 13.089 30.251 1.00 75.00 99 GLY A C 1
ATOM 772 O O . GLY A 1 99 ? -34.368 13.468 31.080 1.00 75.00 99 GLY A O 1
ATOM 773 N N . ILE A 1 100 ? -33.795 13.100 28.939 1.00 77.31 100 ILE A N 1
ATOM 774 C CA . ILE A 1 100 ? -35.055 13.588 28.360 1.00 77.31 100 ILE A CA 1
ATOM 775 C C . ILE A 1 100 ? -36.228 12.678 28.754 1.00 77.31 100 ILE A C 1
ATOM 777 O O . ILE A 1 100 ? -37.295 13.176 29.118 1.00 77.31 100 ILE A O 1
ATOM 781 N N . ALA A 1 101 ? -36.051 11.354 28.729 1.00 77.38 101 ALA A N 1
ATOM 782 C CA . ALA A 1 101 ? -37.094 10.410 29.129 1.00 77.38 101 ALA A CA 1
ATOM 783 C C . ALA A 1 101 ? -37.488 10.580 30.606 1.00 77.38 101 ALA A C 1
ATOM 785 O O . ALA A 1 101 ? -38.679 10.646 30.920 1.00 77.38 101 ALA A O 1
ATOM 786 N N . MET A 1 102 ? -36.510 10.728 31.508 1.00 75.12 102 MET A N 1
ATOM 787 C CA . MET A 1 102 ? -36.763 10.970 32.932 1.00 75.12 102 MET A CA 1
ATOM 788 C C . MET A 1 102 ? -37.436 12.328 33.182 1.00 75.12 102 MET A C 1
ATOM 790 O O . MET A 1 102 ? -38.384 12.401 33.968 1.00 75.12 102 MET A O 1
ATOM 794 N N . ALA A 1 103 ? -37.019 13.386 32.477 1.00 74.31 103 ALA A N 1
ATOM 795 C CA . ALA A 1 103 ? -37.624 14.715 32.590 1.00 74.31 103 ALA A CA 1
ATOM 796 C C . ALA A 1 103 ? -39.101 14.730 32.149 1.00 74.31 103 ALA A C 1
ATOM 798 O O . ALA A 1 103 ? -39.953 15.298 32.836 1.00 74.31 103 ALA A O 1
ATOM 799 N N . ARG A 1 104 ? -39.435 14.042 31.047 1.00 71.69 104 ARG A N 1
ATOM 800 C CA . ARG A 1 104 ? -40.823 13.922 30.561 1.00 71.69 104 ARG A CA 1
ATOM 801 C C . ARG A 1 104 ? -41.705 13.095 31.498 1.00 71.69 104 ARG A C 1
ATOM 803 O O . ARG A 1 104 ? -42.879 13.419 31.664 1.00 71.69 104 ARG A O 1
ATOM 810 N N . ASN A 1 105 ? -41.156 12.056 32.131 1.00 70.81 105 ASN A N 1
ATOM 811 C CA . ASN A 1 105 ? -41.907 11.220 33.073 1.00 70.81 105 ASN A CA 1
ATOM 812 C C . ASN A 1 105 ? -42.242 11.966 34.375 1.00 70.81 105 ASN A C 1
ATOM 814 O O . ASN A 1 105 ? -43.314 11.758 34.942 1.00 70.81 105 ASN A O 1
ATOM 818 N N . LYS A 1 106 ? -41.356 12.866 34.827 1.00 71.12 106 LYS A N 1
ATOM 819 C CA . LYS A 1 106 ? -41.586 13.703 36.012 1.00 71.12 106 LYS A CA 1
ATOM 820 C C . LYS A 1 106 ? -42.701 14.732 35.779 1.00 71.12 106 LYS A C 1
ATOM 822 O O . LYS A 1 106 ? -43.628 14.801 36.577 1.00 71.12 106 LYS A O 1
ATOM 827 N N . GLN A 1 107 ? -42.703 15.415 34.628 1.00 69.44 107 GLN A N 1
ATOM 828 C CA . GLN A 1 107 ? -43.776 16.352 34.249 1.00 69.44 107 GLN A CA 1
ATOM 829 C C . GLN A 1 107 ? -45.168 15.709 34.145 1.00 69.44 107 GLN A C 1
ATOM 831 O O . GLN A 1 107 ? -46.171 16.386 34.345 1.00 69.44 107 GLN A O 1
ATOM 836 N N . LYS A 1 108 ? -45.245 14.417 33.802 1.00 66.06 108 LYS A N 1
ATOM 837 C CA . LYS A 1 108 ? -46.516 13.687 33.686 1.00 66.06 108 LYS A CA 1
ATOM 838 C C . LYS A 1 108 ? -47.068 13.216 35.039 1.00 66.06 108 LYS A C 1
ATOM 840 O O . LYS A 1 108 ? -48.238 12.875 35.104 1.00 66.06 108 LYS A O 1
ATOM 845 N N . ARG A 1 109 ? -46.236 13.159 36.088 1.00 65.50 109 ARG A N 1
ATOM 846 C CA . ARG A 1 109 ? -46.652 12.815 37.461 1.00 65.50 109 ARG A CA 1
ATOM 847 C C . ARG A 1 109 ? -47.087 14.026 38.289 1.00 65.50 109 ARG A C 1
ATOM 849 O O . ARG A 1 109 ? -47.750 13.837 39.299 1.00 65.50 109 ARG A O 1
ATOM 856 N N . GLU A 1 110 ? -46.689 15.233 37.889 1.00 57.25 110 GLU A N 1
ATOM 857 C CA . GLU A 1 110 ? -47.032 16.496 38.567 1.00 57.25 110 GLU A CA 1
ATOM 858 C C . GLU A 1 110 ? -48.266 17.204 37.959 1.00 57.25 110 GLU A C 1
ATOM 860 O O . GLU A 1 110 ? -48.596 18.314 38.367 1.00 57.25 110 GLU A O 1
ATOM 865 N N . LYS A 1 111 ? -48.956 16.572 36.999 1.00 49.81 111 LYS A N 1
ATOM 866 C CA . LYS A 1 111 ? -50.266 16.984 36.464 1.00 49.81 111 LYS A CA 1
ATOM 867 C C . LYS A 1 111 ? -51.323 15.960 36.840 1.00 49.81 111 LYS A C 1
ATOM 869 O O . LYS A 1 111 ? -52.470 16.391 37.069 1.00 49.81 111 LYS A O 1
#

Secondary structure (DSSP, 8-state):
-PPPHHHHHHHHHHHHHHHHHH-GGGHHHHHHHHHHHHHHHT-HHHHHHHHHHHHTT---HHHHHHHHHHHHHHHHHHHHHHHHHHHHHHHHHHHHHHHHHHHHHHHHH--

Organism: Drosophila sechellia (NCBI:txid7238)

InterPro domains:
  IPR011990 Tetratricopeptide-like helical domain superfamily [G3DSA:1.25.40.10] (5-108)
  IPR011990 Tetratricopeptide-like helical domain superfamily [SSF48452] (10-107)
  IPR016543 Mitochondria fission 1 protein [PTHR13247] (10-105)
  IPR028061 Fis1, C-terminal tetratricopeptide repeat [PF14853] (28-78)

pLDDT: mean 83.42, std 13.63, range [47.59, 98.06]